Protein AF-A0AAD7GDV1-F1 (afdb_monomer_lite)

Organism: Mycena rosella (NCBI:txid1033263)

Radius of gyration: 35.25 Å; chains: 1; bounding box: 110×47×70 Å

pLDDT: mean 87.68, std 15.98, range [43.72, 98.62]

Sequence (111 aa):
MLRLIFSVLLALNVARAATFNVAVTTVGRVVPSTLYGMMYEDIGSGDGGLYGELLQNRAFQQVTAGTTAALNAWSALGTTSHISVVKSSTPVSTALPNSLSLAIGFVNSGY

Structure (mmCIF, N/CA/C/O backbone):
data_AF-A0AAD7GDV1-F1
#
_entry.id   AF-A0AAD7GDV1-F1
#
loop_
_atom_site.group_PDB
_atom_site.id
_atom_site.type_symbol
_atom_site.label_atom_id
_atom_site.label_alt_id
_atom_site.label_comp_id
_atom_site.label_asym_id
_atom_site.label_entity_id
_atom_site.label_seq_id
_atom_site.pdbx_PDB_ins_code
_atom_site.Cartn_x
_atom_site.Cartn_y
_atom_site.Cartn_z
_atom_site.occupancy
_atom_site.B_iso_or_equiv
_atom_site.auth_seq_id
_atom_site.auth_comp_id
_atom_site.auth_asym_id
_atom_site.auth_atom_id
_atom_site.pdbx_PDB_model_num
ATOM 1 N N . MET A 1 1 ? 73.480 30.998 -3.212 1.00 51.81 1 MET A N 1
ATOM 2 C CA . MET A 1 1 ? 72.815 30.749 -4.515 1.00 51.81 1 MET A CA 1
ATOM 3 C C . MET A 1 1 ? 72.158 29.358 -4.617 1.00 51.81 1 MET A C 1
ATOM 5 O O . MET A 1 1 ? 71.908 28.895 -5.715 1.00 51.81 1 MET A O 1
ATOM 9 N N . LEU A 1 2 ? 71.796 28.707 -3.496 1.00 45.56 2 LEU A N 1
ATOM 10 C CA . LEU A 1 2 ? 71.197 27.355 -3.483 1.00 45.56 2 LEU A CA 1
ATOM 11 C C . LEU A 1 2 ? 69.652 27.355 -3.415 1.00 45.56 2 LEU A C 1
ATOM 13 O O . LEU A 1 2 ? 69.016 26.314 -3.480 1.00 45.56 2 LEU A O 1
ATOM 17 N N . ARG A 1 3 ? 69.027 28.534 -3.307 1.00 50.34 3 ARG A N 1
ATOM 18 C CA . ARG A 1 3 ? 67.566 28.689 -3.177 1.00 50.34 3 ARG A CA 1
ATOM 19 C C . ARG A 1 3 ? 66.819 28.833 -4.508 1.00 50.34 3 ARG A C 1
ATOM 21 O O . ARG A 1 3 ? 65.600 28.893 -4.494 1.00 50.34 3 ARG A O 1
ATOM 28 N N . LEU A 1 4 ? 67.531 28.881 -5.637 1.00 43.72 4 LEU A N 1
ATOM 29 C CA . LEU A 1 4 ? 66.925 29.108 -6.956 1.00 43.72 4 LEU A CA 1
ATOM 30 C C . LEU A 1 4 ? 66.664 27.816 -7.750 1.00 43.72 4 LEU A C 1
ATOM 32 O O . LEU A 1 4 ? 65.905 27.839 -8.708 1.00 43.72 4 LEU A O 1
ATOM 36 N N . ILE A 1 5 ? 67.266 26.691 -7.348 1.00 51.12 5 ILE A N 1
ATOM 37 C CA . ILE A 1 5 ? 67.140 25.412 -8.069 1.00 51.12 5 ILE A CA 1
ATOM 38 C C . ILE A 1 5 ? 65.869 24.653 -7.643 1.00 51.12 5 ILE A C 1
ATOM 40 O O . ILE A 1 5 ? 65.293 23.918 -8.436 1.00 51.12 5 ILE A O 1
ATOM 44 N N . PHE A 1 6 ? 65.372 24.878 -6.422 1.00 45.31 6 PHE A N 1
ATOM 45 C CA . PHE A 1 6 ? 64.206 24.156 -5.894 1.00 45.31 6 PHE A CA 1
ATOM 46 C C . PHE A 1 6 ? 62.854 24.643 -6.445 1.00 45.31 6 PHE A C 1
ATOM 48 O O . PHE A 1 6 ? 61.876 23.905 -6.392 1.00 45.31 6 PHE A O 1
ATOM 55 N N . SER A 1 7 ? 62.788 25.855 -7.008 1.00 48.84 7 SER A N 1
ATOM 56 C CA . SER A 1 7 ? 61.536 26.432 -7.531 1.00 48.84 7 SER A CA 1
ATOM 57 C C . SER A 1 7 ? 61.259 26.099 -9.002 1.00 48.84 7 SER A C 1
ATOM 59 O O . SER A 1 7 ? 60.180 26.408 -9.494 1.00 48.84 7 SER A O 1
ATOM 61 N N . VAL A 1 8 ? 62.197 25.450 -9.703 1.00 49.34 8 VAL A N 1
ATOM 62 C CA . VAL A 1 8 ? 62.025 24.997 -11.103 1.00 49.34 8 VAL A CA 1
ATOM 63 C C . VAL A 1 8 ? 61.609 23.517 -11.162 1.00 49.34 8 VAL A C 1
ATOM 65 O O . VAL A 1 8 ? 61.648 22.880 -12.206 1.00 49.34 8 VAL A O 1
ATOM 68 N N . LEU A 1 9 ? 61.175 22.948 -10.034 1.00 49.38 9 LEU A N 1
ATOM 69 C CA . LEU A 1 9 ? 60.612 21.598 -9.971 1.00 49.38 9 LEU A CA 1
ATOM 70 C C . LEU A 1 9 ? 59.128 21.608 -9.584 1.00 49.38 9 LEU A C 1
ATOM 72 O O . LEU A 1 9 ? 58.637 20.665 -8.970 1.00 49.38 9 LEU A O 1
ATOM 76 N N . LEU A 1 10 ? 58.403 22.679 -9.923 1.00 57.75 10 LEU A N 1
ATOM 77 C CA . LEU A 1 10 ? 56.954 22.724 -9.767 1.00 57.75 10 LEU A CA 1
ATOM 78 C C . LEU A 1 10 ? 56.268 22.822 -11.133 1.00 57.75 10 LEU A C 1
ATOM 80 O O . LEU A 1 10 ? 56.414 23.804 -11.851 1.00 57.75 10 LEU A O 1
ATOM 84 N N . ALA A 1 11 ? 55.472 21.786 -11.401 1.00 58.41 11 ALA A N 1
ATOM 85 C CA . ALA A 1 11 ? 54.415 21.680 -12.405 1.00 58.41 11 ALA A CA 1
ATOM 86 C C . ALA A 1 11 ? 54.823 21.433 -13.869 1.00 58.41 11 ALA A C 1
ATOM 88 O O . ALA A 1 11 ? 54.784 22.326 -14.704 1.00 58.41 11 ALA A O 1
ATOM 89 N N . LEU A 1 12 ? 55.003 20.152 -14.212 1.00 55.91 12 LEU A N 1
ATOM 90 C CA . LEU A 1 12 ? 54.556 19.608 -15.502 1.00 55.91 12 LEU A CA 1
ATOM 91 C C . LEU A 1 12 ? 53.833 18.272 -15.271 1.00 55.91 12 LEU A C 1
ATOM 93 O O . LEU A 1 12 ? 54.294 17.206 -15.664 1.00 55.91 12 LEU A O 1
ATOM 97 N N . ASN A 1 13 ? 52.662 18.329 -14.634 1.00 60.47 13 ASN A N 1
ATOM 98 C CA . ASN A 1 13 ? 51.653 17.288 -14.829 1.00 60.47 13 ASN A CA 1
ATOM 99 C C . ASN A 1 13 ? 50.907 17.619 -16.123 1.00 60.47 13 ASN A C 1
ATOM 101 O O . ASN A 1 13 ? 49.832 18.216 -16.101 1.00 60.47 13 ASN A O 1
ATOM 105 N N . VAL A 1 14 ? 51.509 17.289 -17.265 1.00 64.56 14 VAL A N 1
ATOM 106 C CA . VAL A 1 14 ? 50.799 17.352 -18.545 1.00 64.56 14 VAL A CA 1
ATOM 107 C C . VAL A 1 14 ? 49.804 16.198 -18.550 1.00 64.56 14 VAL A C 1
ATOM 109 O O . VAL A 1 14 ? 50.184 15.046 -18.757 1.00 64.56 14 VAL A O 1
ATOM 112 N N . ALA A 1 15 ? 48.531 16.490 -18.281 1.00 67.56 15 ALA A N 1
ATOM 113 C CA . ALA A 1 15 ? 47.462 15.528 -18.499 1.00 67.56 15 ALA A CA 1
ATOM 114 C C . ALA A 1 15 ? 47.490 15.122 -19.981 1.00 67.56 15 ALA A C 1
ATOM 116 O O . ALA A 1 15 ? 47.247 15.939 -20.870 1.00 67.56 15 ALA A O 1
ATOM 117 N N . ARG A 1 16 ? 47.858 13.870 -20.264 1.00 69.38 16 ARG A N 1
ATOM 118 C CA . ARG A 1 16 ? 47.875 13.343 -21.630 1.00 69.38 16 ARG A CA 1
ATOM 119 C C . ARG A 1 16 ? 46.429 13.124 -22.055 1.00 69.38 16 ARG A C 1
ATOM 121 O O . ARG A 1 16 ? 45.776 12.213 -21.556 1.00 69.38 16 ARG A O 1
ATOM 128 N N . ALA A 1 17 ? 45.937 13.955 -22.969 1.00 73.06 17 ALA A N 1
ATOM 129 C CA . ALA A 1 17 ? 44.666 13.705 -23.630 1.00 73.06 17 ALA A CA 1
ATOM 130 C C . ALA A 1 17 ? 44.782 12.396 -24.426 1.00 73.06 17 ALA A C 1
ATOM 132 O O . ALA A 1 17 ? 45.610 12.279 -25.330 1.00 73.06 17 ALA A O 1
ATOM 133 N N . ALA A 1 18 ? 43.992 11.394 -24.049 1.00 78.25 18 ALA A N 1
ATOM 134 C CA . ALA A 1 18 ? 43.865 10.153 -24.794 1.00 78.25 18 ALA A CA 1
ATOM 135 C C . ALA A 1 18 ? 42.638 10.263 -25.698 1.00 78.25 18 ALA A C 1
ATOM 137 O O . ALA A 1 18 ? 41.524 10.477 -25.221 1.00 78.25 18 ALA A O 1
ATOM 138 N N . THR A 1 19 ? 42.843 10.119 -27.003 1.00 83.44 19 THR A N 1
ATOM 139 C CA . THR A 1 19 ? 41.747 10.102 -27.971 1.00 83.44 19 THR A CA 1
ATOM 140 C C . THR A 1 19 ? 41.296 8.661 -28.180 1.00 83.44 19 THR A C 1
ATOM 142 O O . THR A 1 19 ? 42.083 7.827 -28.627 1.00 83.44 19 THR A O 1
ATOM 145 N N . PHE A 1 20 ? 40.032 8.360 -27.872 1.00 87.56 20 PHE A N 1
ATOM 146 C CA . PHE A 1 20 ? 39.416 7.070 -28.182 1.00 87.56 20 PHE A CA 1
ATOM 147 C C . PHE A 1 20 ? 38.575 7.202 -29.454 1.00 87.56 20 PHE A C 1
ATOM 149 O O . PHE A 1 20 ? 37.444 7.682 -29.424 1.00 87.56 20 PHE A O 1
ATOM 156 N N . ASN A 1 21 ? 39.159 6.812 -30.587 1.00 88.50 21 ASN A N 1
ATOM 157 C CA . ASN A 1 21 ? 38.484 6.841 -31.880 1.00 88.50 21 ASN A CA 1
ATOM 158 C C . ASN A 1 21 ? 37.758 5.514 -32.118 1.00 88.50 21 ASN A C 1
ATOM 160 O O . ASN A 1 21 ? 38.398 4.466 -32.207 1.00 88.50 21 ASN A O 1
ATOM 164 N N . VAL A 1 22 ? 36.434 5.562 -32.270 1.00 89.12 22 VAL A N 1
ATOM 165 C CA . VAL A 1 22 ? 35.626 4.405 -32.680 1.00 89.12 22 VAL A CA 1
ATOM 166 C C . VAL A 1 22 ? 35.361 4.507 -34.177 1.00 89.12 22 VAL A C 1
ATOM 168 O O . VAL A 1 22 ? 34.606 5.367 -34.622 1.00 89.12 22 VAL A O 1
ATOM 171 N N . ALA A 1 23 ? 35.987 3.634 -34.963 1.00 86.69 23 ALA A N 1
ATOM 172 C CA . ALA A 1 23 ? 35.716 3.529 -36.392 1.00 86.69 23 ALA A CA 1
ATOM 173 C C . ALA A 1 23 ? 34.533 2.578 -36.627 1.00 86.69 23 ALA A C 1
ATOM 175 O O . ALA A 1 23 ? 34.630 1.380 -36.367 1.00 86.69 23 ALA A O 1
ATOM 176 N N . VAL A 1 24 ? 33.419 3.108 -37.134 1.00 88.25 24 VAL A N 1
ATOM 177 C CA . VAL A 1 24 ? 32.232 2.323 -37.506 1.00 88.25 24 VAL A CA 1
ATOM 178 C C . VAL A 1 24 ? 32.225 2.162 -39.023 1.00 88.25 24 VAL A C 1
ATOM 180 O O . VAL A 1 24 ? 31.702 3.003 -39.746 1.00 88.25 24 VAL A O 1
ATOM 183 N N . THR A 1 25 ? 32.870 1.107 -39.519 1.00 88.88 25 THR A N 1
ATOM 184 C CA . THR A 1 25 ? 33.028 0.857 -40.965 1.00 88.88 25 THR A CA 1
ATOM 185 C C . THR A 1 25 ? 32.044 -0.175 -41.516 1.00 88.88 25 THR A C 1
ATOM 187 O O . THR A 1 25 ? 31.943 -0.339 -42.728 1.00 88.88 25 THR A O 1
ATOM 190 N N . THR A 1 26 ? 31.303 -0.864 -40.643 1.00 90.38 26 THR A N 1
ATOM 191 C CA . THR A 1 26 ? 30.277 -1.856 -40.996 1.00 90.38 26 THR A CA 1
ATOM 192 C C . THR A 1 26 ? 29.127 -1.818 -39.989 1.00 90.38 26 THR A C 1
ATOM 194 O O . THR A 1 26 ? 29.306 -1.397 -38.843 1.00 9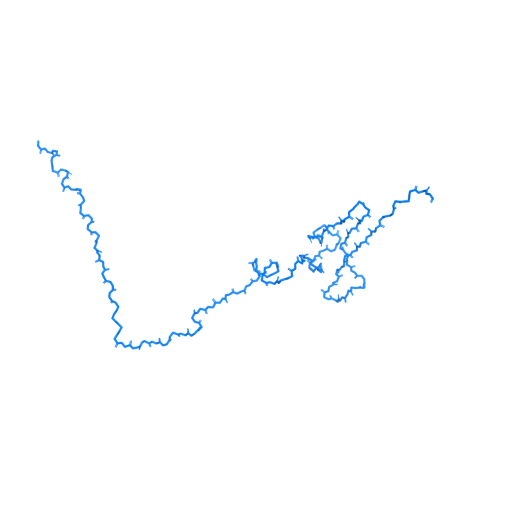0.38 26 THR A O 1
ATOM 197 N N . VAL A 1 27 ? 27.932 -2.244 -40.412 1.00 88.56 27 VAL A N 1
ATOM 198 C CA . VAL A 1 27 ? 26.778 -2.376 -39.511 1.00 88.56 27 VAL A CA 1
ATOM 199 C C . VAL A 1 27 ? 27.046 -3.510 -38.521 1.00 88.56 27 VAL A C 1
ATOM 201 O O . VAL A 1 27 ? 27.320 -4.641 -38.916 1.00 88.56 27 VAL A O 1
ATOM 204 N N . GLY A 1 28 ? 26.977 -3.183 -37.229 1.00 86.75 28 GLY A N 1
ATOM 205 C CA . GLY A 1 28 ? 27.098 -4.144 -36.138 1.00 86.75 28 GLY A CA 1
ATOM 206 C C . GLY A 1 28 ? 25.837 -4.991 -35.941 1.00 86.75 28 GLY A C 1
ATOM 207 O O . GLY A 1 28 ? 24.930 -5.029 -36.769 1.00 86.75 28 G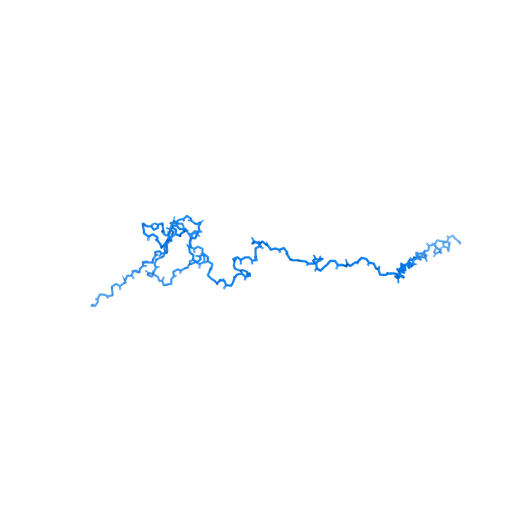LY A O 1
ATOM 208 N N . ARG A 1 29 ? 25.758 -5.688 -34.807 1.00 92.25 29 ARG A N 1
ATOM 209 C CA . ARG A 1 29 ? 24.577 -6.492 -34.459 1.00 92.25 29 ARG A CA 1
ATOM 210 C C . ARG A 1 29 ? 23.383 -5.586 -34.164 1.00 92.25 29 ARG A C 1
ATOM 212 O O . ARG A 1 29 ? 23.542 -4.523 -33.571 1.00 92.25 29 ARG A O 1
ATOM 219 N N . VAL A 1 30 ? 22.188 -6.048 -34.529 1.00 94.75 30 VAL A N 1
ATOM 220 C CA . VAL A 1 30 ? 20.939 -5.385 -34.139 1.00 94.75 30 VAL A CA 1
ATOM 221 C C . VAL A 1 30 ? 20.868 -5.345 -32.616 1.00 94.75 30 VAL A C 1
ATOM 223 O O . VAL A 1 30 ? 20.996 -6.377 -31.953 1.00 94.75 30 VAL A O 1
ATOM 226 N N . VAL A 1 31 ? 20.678 -4.148 -32.069 1.00 95.38 31 VAL A N 1
ATOM 227 C CA . VAL A 1 31 ? 20.409 -3.967 -30.645 1.00 95.38 31 VAL A CA 1
ATOM 228 C C . VAL A 1 31 ? 19.015 -4.530 -30.356 1.00 95.38 31 VAL A C 1
ATOM 230 O O . VAL A 1 31 ? 18.063 -4.115 -31.022 1.00 95.38 31 VAL A O 1
ATOM 233 N N . PRO A 1 32 ? 18.861 -5.475 -29.409 1.00 97.44 32 PRO A N 1
ATOM 234 C CA . PRO A 1 32 ? 17.551 -6.027 -29.087 1.00 97.44 32 PRO A CA 1
ATOM 235 C C . PRO A 1 32 ? 16.574 -4.929 -28.655 1.00 97.44 32 PRO A C 1
ATOM 237 O O . PRO A 1 32 ? 16.929 -4.061 -27.859 1.00 97.44 32 PRO A O 1
ATOM 240 N N . SER A 1 33 ? 15.321 -4.997 -29.113 1.00 97.38 33 SER A N 1
ATOM 241 C CA . SER A 1 33 ? 14.264 -4.068 -28.678 1.00 97.38 33 SER A CA 1
ATOM 242 C C . SER A 1 33 ? 13.976 -4.159 -27.175 1.00 97.38 33 SER A C 1
ATOM 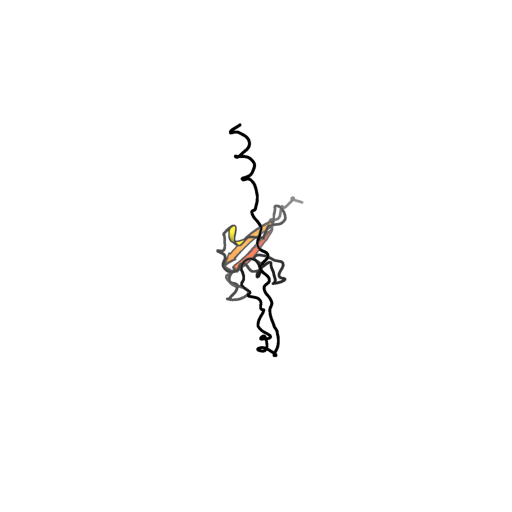244 O O . SER A 1 33 ? 13.464 -3.216 -26.584 1.00 97.38 33 SER A O 1
ATOM 246 N N . THR A 1 34 ? 14.349 -5.276 -26.550 1.00 97.44 34 THR A N 1
ATOM 247 C CA . THR A 1 34 ? 14.209 -5.554 -25.117 1.00 97.44 34 THR A CA 1
ATOM 248 C C . THR A 1 34 ? 15.426 -5.130 -24.293 1.00 97.44 34 THR A C 1
ATOM 250 O O . THR A 1 34 ? 15.581 -5.594 -23.167 1.00 97.44 34 THR A O 1
ATOM 253 N N . LEU A 1 35 ? 16.335 -4.314 -24.842 1.00 97.81 35 LEU A N 1
ATOM 254 C CA . LEU A 1 35 ? 17.540 -3.884 -24.124 1.00 97.81 35 LEU A CA 1
ATOM 255 C C . LEU A 1 35 ? 17.211 -3.137 -22.818 1.00 97.81 35 LEU A C 1
ATOM 257 O O . LEU A 1 35 ? 17.956 -3.249 -21.848 1.00 97.81 35 LEU A O 1
ATOM 261 N N . TYR A 1 36 ? 16.096 -2.406 -22.790 1.00 97.81 36 TYR A N 1
ATOM 262 C CA . TYR A 1 36 ? 15.624 -1.681 -21.615 1.00 97.81 36 TYR A CA 1
ATOM 263 C C . TYR A 1 36 ? 14.259 -2.208 -21.178 1.00 97.81 36 TYR A C 1
ATOM 265 O O . TYR A 1 36 ? 13.386 -2.466 -22.006 1.00 97.81 36 TYR A O 1
ATOM 273 N N . GLY A 1 37 ? 14.073 -2.335 -19.868 1.00 97.62 37 GLY A N 1
ATOM 274 C CA . GLY A 1 37 ? 12.828 -2.775 -19.253 1.00 97.62 37 GLY A CA 1
ATOM 275 C C . GLY A 1 37 ? 12.695 -2.235 -17.835 1.00 97.62 37 GLY A C 1
ATOM 276 O O . GLY A 1 37 ? 13.603 -1.583 -17.319 1.00 97.62 37 GLY A O 1
ATOM 277 N N . MET A 1 38 ? 11.553 -2.512 -17.213 1.00 97.06 38 MET A N 1
ATOM 278 C CA . MET A 1 38 ? 11.275 -2.154 -15.824 1.00 97.06 38 MET A CA 1
ATOM 279 C C . MET A 1 38 ? 11.114 -3.427 -14.999 1.00 97.06 38 MET A C 1
ATOM 281 O O . MET A 1 38 ? 10.495 -4.388 -15.455 1.00 97.06 38 MET A O 1
ATOM 285 N N . MET A 1 39 ? 11.660 -3.416 -13.788 1.00 97.00 39 MET A N 1
ATOM 286 C CA . MET A 1 39 ? 11.350 -4.404 -12.762 1.00 97.00 39 MET A CA 1
ATOM 287 C C . MET A 1 39 ? 10.302 -3.796 -11.831 1.00 97.00 39 MET A C 1
ATOM 289 O O . MET A 1 39 ? 10.384 -2.611 -11.509 1.00 97.00 39 MET A O 1
ATOM 293 N N . TYR A 1 40 ? 9.307 -4.593 -11.447 1.00 97.19 40 TYR A N 1
ATOM 294 C CA . TYR A 1 40 ? 8.261 -4.172 -10.529 1.00 97.19 40 TYR A CA 1
ATOM 295 C C . TYR A 1 40 ? 8.081 -5.206 -9.421 1.00 97.19 40 TYR A C 1
ATOM 297 O O . TYR A 1 40 ? 7.892 -6.393 -9.692 1.00 97.19 40 TYR A O 1
ATOM 305 N N . GLU A 1 41 ? 8.099 -4.722 -8.187 1.00 97.38 41 GLU A N 1
ATOM 306 C CA . GLU A 1 41 ? 7.654 -5.424 -6.992 1.00 97.38 41 GLU A CA 1
ATOM 307 C C . GLU A 1 41 ? 6.982 -4.427 -6.044 1.00 97.38 41 GLU A C 1
ATOM 309 O O . GLU A 1 41 ? 7.210 -3.214 -6.131 1.00 97.38 41 GLU A O 1
ATOM 314 N N . ASP A 1 42 ? 6.173 -4.933 -5.115 1.00 96.12 42 ASP A N 1
ATOM 315 C CA . ASP A 1 42 ? 5.611 -4.085 -4.070 1.00 96.12 42 ASP A CA 1
ATOM 316 C C . ASP A 1 42 ? 6.635 -3.834 -2.953 1.00 96.12 42 ASP A C 1
ATOM 318 O O .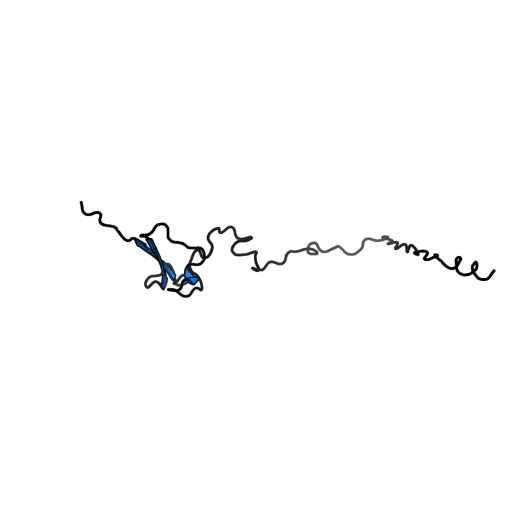 ASP A 1 42 ? 6.651 -4.499 -1.918 1.00 96.12 42 ASP A O 1
ATOM 322 N N . ILE A 1 43 ? 7.507 -2.853 -3.188 1.00 93.25 43 ILE A N 1
ATOM 323 C CA . ILE A 1 43 ? 8.342 -2.215 -2.168 1.00 93.25 43 ILE A CA 1
ATOM 324 C C . ILE A 1 43 ? 8.139 -0.705 -2.291 1.00 93.25 43 ILE A C 1
ATOM 326 O O . ILE A 1 43 ? 8.860 -0.008 -3.005 1.00 93.25 43 ILE A O 1
ATOM 330 N N . GLY A 1 44 ? 7.096 -0.199 -1.632 1.00 90.75 44 GLY A N 1
ATOM 331 C CA . GLY A 1 44 ? 6.741 1.224 -1.655 1.00 90.75 44 GLY A CA 1
ATOM 332 C C . GLY A 1 44 ? 6.127 1.701 -2.974 1.00 90.75 44 GLY A C 1
ATOM 333 O O . GLY A 1 44 ? 6.168 2.896 -3.263 1.00 90.75 44 GLY A O 1
ATOM 334 N N . SER A 1 45 ? 5.590 0.788 -3.792 1.00 93.75 45 SER A N 1
ATOM 335 C CA . SER A 1 45 ? 5.020 1.131 -5.101 1.00 93.75 45 SER A CA 1
ATOM 336 C C . SER A 1 45 ? 3.765 0.342 -5.497 1.00 93.75 45 SER A C 1
ATOM 338 O O . SER A 1 45 ? 3.178 0.658 -6.533 1.00 93.75 45 SER A O 1
ATOM 340 N N . GLY A 1 46 ? 3.330 -0.659 -4.724 1.00 96.81 46 GLY A N 1
ATOM 341 C CA . GLY A 1 46 ? 2.063 -1.367 -4.932 1.00 96.81 46 GLY A CA 1
ATOM 342 C C . GLY A 1 46 ? 0.914 -0.683 -4.223 1.00 96.81 46 GLY A C 1
ATOM 343 O O . GLY A 1 46 ? 0.406 0.327 -4.724 1.00 96.81 46 GLY A O 1
ATOM 344 N N . ASP A 1 47 ? 0.505 -1.228 -3.081 1.00 96.81 47 ASP A N 1
ATOM 345 C CA . ASP A 1 47 ? -0.574 -0.657 -2.275 1.00 96.81 47 ASP A CA 1
ATOM 346 C C . ASP A 1 47 ? -0.180 0.739 -1.753 1.00 96.81 47 ASP A C 1
ATOM 348 O O . ASP A 1 47 ? 0.761 0.899 -0.975 1.00 96.81 47 ASP A O 1
ATOM 352 N N . GLY A 1 48 ? -0.904 1.773 -2.198 1.00 95.62 48 GLY A N 1
ATOM 353 C CA . GLY A 1 48 ? -0.574 3.180 -1.929 1.00 95.62 48 GLY A CA 1
ATOM 354 C C . GLY A 1 48 ? 0.417 3.813 -2.917 1.00 95.62 48 GLY A C 1
ATOM 355 O O . GLY A 1 48 ? 0.853 4.942 -2.695 1.00 95.62 48 GLY A O 1
ATOM 356 N N . GLY A 1 49 ? 0.772 3.106 -3.996 1.00 96.00 49 GLY A N 1
ATOM 357 C CA . GLY A 1 49 ? 1.635 3.586 -5.075 1.00 96.00 49 GLY A CA 1
ATOM 358 C C . GLY A 1 49 ? 0.949 3.537 -6.441 1.00 96.00 49 GLY A C 1
ATOM 359 O O . GLY A 1 49 ? 0.008 4.278 -6.710 1.00 96.00 49 GLY A O 1
ATOM 360 N N . LEU A 1 50 ? 1.449 2.677 -7.332 1.00 96.94 50 LEU A N 1
ATOM 361 C CA . LEU A 1 50 ? 0.953 2.511 -8.701 1.00 96.94 50 LEU A CA 1
ATOM 362 C C . LEU A 1 50 ? -0.509 2.040 -8.737 1.00 96.94 50 LEU A C 1
ATOM 364 O O . LEU A 1 50 ? -1.231 2.340 -9.690 1.00 96.94 50 LEU A O 1
ATOM 368 N N . TYR A 1 51 ? -0.955 1.306 -7.715 1.00 97.69 51 TYR A N 1
ATOM 369 C CA . TYR A 1 51 ? -2.347 0.905 -7.584 1.00 97.69 51 TYR A CA 1
ATOM 370 C C . TYR A 1 51 ? -3.189 2.049 -7.001 1.00 97.69 51 TYR A C 1
ATOM 372 O O . TYR A 1 51 ? -3.003 2.447 -5.858 1.00 97.69 51 TYR A O 1
ATOM 380 N N . GLY A 1 52 ? -4.145 2.556 -7.785 1.00 97.75 52 GLY A N 1
ATOM 381 C CA . GLY A 1 52 ? -4.936 3.756 -7.467 1.00 97.75 52 GLY A CA 1
ATOM 382 C C . GLY A 1 52 ? -5.992 3.617 -6.362 1.00 97.75 52 GLY A C 1
ATOM 383 O O . GLY A 1 52 ? -6.919 4.422 -6.316 1.00 97.75 52 GLY A O 1
ATOM 384 N N . GLU A 1 53 ? -5.903 2.601 -5.505 1.00 98.19 53 GLU A N 1
ATOM 385 C CA . GLU A 1 53 ? -6.727 2.524 -4.298 1.00 98.19 53 GLU A CA 1
ATOM 386 C C . GLU A 1 53 ? -6.292 3.595 -3.292 1.00 98.19 53 GLU A C 1
ATOM 388 O O . GLU A 1 53 ? -5.102 3.786 -3.047 1.00 98.19 53 GLU A O 1
ATOM 393 N N . LEU A 1 54 ? -7.265 4.281 -2.693 1.00 98.12 54 LEU A N 1
ATOM 394 C CA . LEU A 1 54 ? -7.011 5.401 -1.784 1.00 98.12 54 LEU A CA 1
ATOM 395 C C . LEU A 1 54 ? -7.164 5.010 -0.312 1.00 98.12 54 LEU A C 1
ATOM 397 O O . LEU A 1 54 ? -6.619 5.681 0.564 1.00 98.12 54 LEU A O 1
ATOM 401 N N . LEU A 1 55 ? -7.912 3.945 -0.023 1.00 98.31 55 LEU A N 1
ATOM 402 C CA . LEU A 1 55 ? -8.132 3.469 1.334 1.00 98.31 55 LEU A CA 1
ATOM 403 C C . LEU A 1 55 ? -7.036 2.477 1.738 1.00 98.31 55 LEU A C 1
ATOM 405 O O . LEU A 1 55 ? -6.995 1.334 1.278 1.00 98.31 55 LEU A O 1
ATOM 409 N N . GLN A 1 56 ? -6.179 2.885 2.673 1.00 98.38 56 GLN A N 1
ATOM 410 C CA . GLN A 1 56 ? -5.281 1.953 3.349 1.00 98.38 56 GLN A CA 1
ATOM 411 C C . GLN A 1 56 ? -6.087 1.047 4.288 1.00 98.38 56 GLN A C 1
ATOM 413 O O . GLN A 1 56 ? -7.041 1.489 4.926 1.00 98.38 56 GLN A O 1
ATOM 418 N N . ASN A 1 57 ? -5.694 -0.229 4.390 1.00 98.38 57 ASN A N 1
ATOM 419 C CA . ASN A 1 57 ? -6.374 -1.205 5.248 1.00 98.38 57 ASN A CA 1
ATOM 420 C C . ASN A 1 57 ? -7.886 -1.313 4.934 1.00 98.38 57 ASN A C 1
ATOM 422 O O . ASN A 1 57 ? -8.721 -1.461 5.826 1.00 98.38 57 ASN A O 1
ATOM 426 N N . ARG A 1 58 ? -8.247 -1.226 3.644 1.00 98.38 58 ARG A N 1
ATOM 427 C CA . ARG A 1 58 ? -9.640 -1.145 3.165 1.00 98.38 58 ARG A CA 1
ATOM 428 C C . ARG A 1 58 ? -10.545 -2.315 3.560 1.00 98.38 58 ARG A C 1
ATOM 430 O O . ARG A 1 58 ? -11.760 -2.172 3.546 1.00 98.38 58 ARG A O 1
ATOM 437 N N . ALA A 1 59 ? -9.961 -3.475 3.861 1.00 98.25 59 ALA A N 1
ATOM 438 C CA . ALA A 1 59 ? -10.699 -4.715 4.100 1.00 98.25 59 ALA A CA 1
ATOM 439 C C . ALA A 1 59 ? -10.184 -5.531 5.298 1.00 98.25 59 ALA A C 1
ATOM 441 O O . ALA A 1 59 ? -10.558 -6.694 5.445 1.00 98.25 59 ALA A O 1
ATOM 442 N N . PHE A 1 60 ? -9.329 -4.952 6.154 1.00 98.44 60 PHE A N 1
ATOM 443 C CA . PHE A 1 60 ? -8.838 -5.616 7.373 1.00 98.44 60 PHE A CA 1
ATOM 444 C C . PHE A 1 60 ? -8.193 -6.988 7.097 1.00 98.44 60 PHE A C 1
ATOM 446 O O . PHE A 1 60 ? -8.390 -7.959 7.834 1.00 98.44 60 PHE A O 1
ATOM 453 N N . GLN A 1 61 ? -7.448 -7.092 5.994 1.00 98.06 61 GLN A N 1
ATOM 454 C CA . GLN A 1 61 ? -6.765 -8.320 5.591 1.00 98.06 61 GLN A CA 1
ATOM 455 C C . GLN A 1 61 ? -5.514 -8.540 6.441 1.00 98.06 61 GLN A C 1
ATOM 457 O O . GLN A 1 61 ? -4.782 -7.598 6.717 1.00 98.06 61 GLN A O 1
ATOM 462 N N . GLN A 1 62 ? -5.256 -9.795 6.826 1.00 96.69 62 GLN A N 1
ATOM 463 C CA . GLN A 1 62 ? -4.040 -10.204 7.549 1.00 96.69 62 GLN A CA 1
ATOM 464 C C . GLN A 1 62 ? -3.764 -9.421 8.850 1.00 96.69 62 GLN A C 1
ATOM 466 O O . GLN A 1 62 ? -2.620 -9.302 9.280 1.00 96.69 62 GLN A O 1
ATOM 471 N N . VAL A 1 63 ? -4.813 -8.921 9.513 1.00 98.06 63 VAL A N 1
ATOM 472 C CA . VAL A 1 63 ? -4.721 -8.296 10.842 1.00 98.06 63 VAL A CA 1
ATOM 473 C C . VAL A 1 63 ? -5.378 -9.158 11.918 1.00 98.06 63 VAL A C 1
ATOM 475 O O . VAL A 1 63 ? -6.334 -9.897 11.659 1.00 98.06 63 VAL A O 1
ATOM 478 N N . THR A 1 64 ? -4.903 -9.015 13.155 1.00 98.38 64 THR A N 1
ATOM 479 C CA . THR A 1 64 ? -5.504 -9.648 14.336 1.00 98.38 64 THR A CA 1
ATOM 480 C C . THR A 1 64 ? -6.673 -8.809 14.846 1.00 98.38 64 THR A C 1
ATOM 482 O O . THR A 1 64 ? -6.472 -7.717 15.381 1.00 98.38 64 THR A O 1
ATOM 485 N N . ALA A 1 65 ? -7.897 -9.321 14.702 1.00 97.75 65 ALA A N 1
ATOM 486 C CA . ALA A 1 65 ? -9.109 -8.683 15.218 1.00 97.75 65 ALA A CA 1
ATOM 487 C C . ALA A 1 65 ? -9.015 -8.372 16.726 1.00 97.75 65 ALA A C 1
ATOM 489 O O . ALA A 1 65 ? -8.339 -9.071 17.480 1.00 97.75 65 ALA A O 1
ATOM 490 N N . GLY A 1 66 ? -9.701 -7.316 17.164 1.00 97.62 66 GLY A N 1
ATOM 491 C CA . GLY A 1 66 ? -9.694 -6.849 18.553 1.00 97.62 66 GLY A CA 1
ATOM 492 C C . GLY A 1 66 ? -8.444 -6.064 18.973 1.00 97.62 66 GLY A C 1
ATOM 493 O O . GLY A 1 66 ? -8.349 -5.668 20.130 1.00 97.62 66 GLY A O 1
ATOM 494 N N . THR 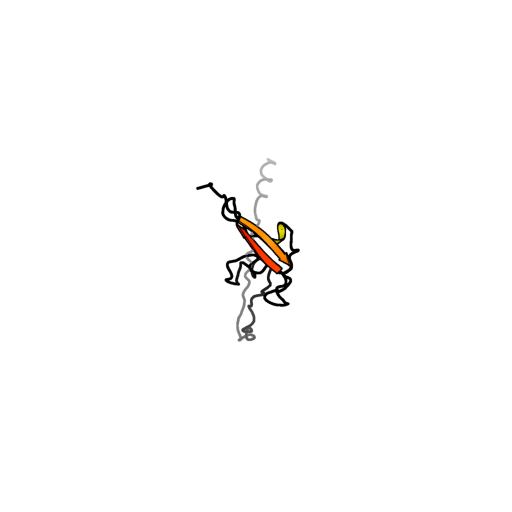A 1 67 ? -7.494 -5.815 18.065 1.00 98.25 67 THR A N 1
ATOM 495 C CA . THR A 1 67 ? -6.281 -5.029 18.349 1.00 98.25 67 THR A CA 1
ATOM 496 C C . THR A 1 67 ? -6.361 -3.623 17.760 1.00 98.25 67 THR A C 1
ATOM 498 O O . THR A 1 67 ? -7.003 -3.406 16.733 1.00 98.25 67 THR A O 1
ATOM 501 N N . THR A 1 68 ? -5.645 -2.665 18.356 1.00 96.81 68 THR A N 1
ATOM 502 C CA . THR A 1 68 ? -5.521 -1.305 17.802 1.00 96.81 68 THR A CA 1
ATOM 503 C C . THR A 1 68 ? -4.844 -1.306 16.430 1.00 96.81 68 THR A C 1
ATOM 505 O O . THR A 1 68 ? -5.221 -0.531 15.560 1.00 96.81 68 THR A O 1
ATOM 508 N N . ALA A 1 69 ? -3.886 -2.212 16.201 1.00 98.12 69 ALA A N 1
ATOM 509 C CA . ALA A 1 69 ? -3.199 -2.336 14.915 1.00 98.12 69 ALA A CA 1
ATOM 510 C C . ALA A 1 69 ? -4.153 -2.718 13.769 1.00 98.12 69 ALA A C 1
ATOM 512 O O . ALA A 1 69 ? -3.957 -2.282 12.637 1.00 98.12 69 ALA A O 1
ATOM 513 N N . ALA A 1 70 ? -5.220 -3.473 14.056 1.00 98.50 70 ALA A N 1
ATOM 514 C CA . ALA A 1 70 ? -6.229 -3.809 13.055 1.00 98.50 70 ALA A CA 1
ATOM 515 C C . ALA A 1 70 ? -7.004 -2.584 12.542 1.00 98.50 70 ALA A C 1
ATOM 517 O O . ALA A 1 70 ? -7.522 -2.621 11.428 1.00 98.50 70 ALA A O 1
ATOM 518 N N . LEU A 1 71 ? -7.045 -1.495 13.316 1.00 98.44 71 LEU A N 1
ATOM 519 C CA . LEU A 1 71 ? -7.649 -0.216 12.940 1.00 98.44 71 LEU A CA 1
ATOM 520 C C . LEU A 1 71 ? -6.659 0.746 12.268 1.00 98.44 71 LEU A C 1
ATOM 522 O O . LEU A 1 71 ? -6.960 1.930 12.157 1.00 98.44 71 LEU A O 1
ATOM 526 N N . ASN A 1 72 ? -5.487 0.287 11.812 1.00 98.50 72 ASN A N 1
ATOM 527 C CA . ASN A 1 72 ? -4.560 1.160 11.088 1.00 98.50 72 ASN A CA 1
ATOM 528 C C . ASN A 1 72 ? -5.289 1.915 9.958 1.00 98.50 72 ASN A C 1
ATOM 530 O O . ASN A 1 72 ? -6.041 1.294 9.209 1.00 98.50 72 ASN A O 1
ATOM 534 N N . ALA A 1 73 ? -5.062 3.228 9.857 1.00 98.25 73 ALA A N 1
ATOM 535 C CA . ALA A 1 73 ? -5.737 4.158 8.942 1.00 98.25 73 ALA A CA 1
ATOM 536 C C . ALA A 1 73 ? -7.255 4.380 9.150 1.00 98.25 73 ALA A C 1
ATOM 538 O O . ALA A 1 73 ? -7.871 5.100 8.366 1.00 98.25 73 ALA A O 1
ATOM 539 N N . TRP A 1 74 ? -7.854 3.850 10.222 1.00 98.38 74 TRP A N 1
ATOM 540 C CA . TRP A 1 74 ? -9.257 4.077 10.582 1.00 98.38 74 TRP A CA 1
ATOM 541 C C . TRP A 1 74 ? -9.383 4.792 11.929 1.00 98.38 74 TRP A C 1
ATOM 543 O O . TRP A 1 74 ? -8.724 4.443 12.908 1.00 98.38 74 TRP A O 1
ATOM 553 N N . SER A 1 75 ? -10.281 5.772 12.005 1.00 96.81 75 SER A N 1
ATOM 554 C CA . SER A 1 75 ? -10.620 6.477 13.242 1.00 96.81 75 SER A CA 1
ATOM 555 C C . SER A 1 75 ? -12.127 6.704 13.343 1.00 96.81 75 SER A C 1
ATOM 557 O O . SER A 1 75 ? -12.826 6.843 12.339 1.00 96.81 75 SER A O 1
ATOM 559 N N . ALA A 1 76 ? -12.644 6.693 14.571 1.00 95.69 76 ALA A N 1
ATOM 560 C CA . ALA A 1 76 ? -14.045 6.996 14.831 1.00 95.69 76 ALA A CA 1
ATOM 561 C C . ALA A 1 76 ? -14.274 8.516 14.809 1.00 95.69 76 ALA A C 1
ATOM 563 O O . ALA A 1 76 ? -13.404 9.284 15.225 1.00 95.69 76 ALA A O 1
ATOM 564 N N . LEU A 1 77 ? -15.449 8.946 14.348 1.00 94.44 77 LEU A N 1
ATOM 565 C CA . LEU A 1 77 ? -15.833 10.356 14.298 1.00 94.44 77 LEU A CA 1
ATOM 566 C C . LEU A 1 77 ? -16.863 10.684 15.378 1.00 94.44 77 LEU A C 1
ATOM 568 O O . LEU A 1 77 ? -18.003 10.231 15.320 1.00 94.44 77 LEU A O 1
ATOM 572 N N . GLY A 1 78 ? -16.480 11.560 16.305 1.00 90.38 78 GLY A N 1
ATOM 573 C CA . GLY A 1 78 ? -17.314 11.953 17.439 1.00 90.38 78 GLY A CA 1
ATOM 574 C C . GLY A 1 78 ? -17.024 11.133 18.697 1.00 90.38 78 GLY A C 1
ATOM 575 O O . GLY A 1 78 ? -16.253 10.177 18.687 1.00 90.38 78 GLY A O 1
ATOM 576 N N . THR A 1 79 ? -17.622 11.545 19.814 1.00 87.62 79 THR A N 1
ATOM 577 C CA . THR A 1 79 ? -17.358 10.954 21.139 1.00 87.62 79 THR A CA 1
ATOM 578 C C . THR A 1 79 ? -18.247 9.760 21.468 1.00 87.62 79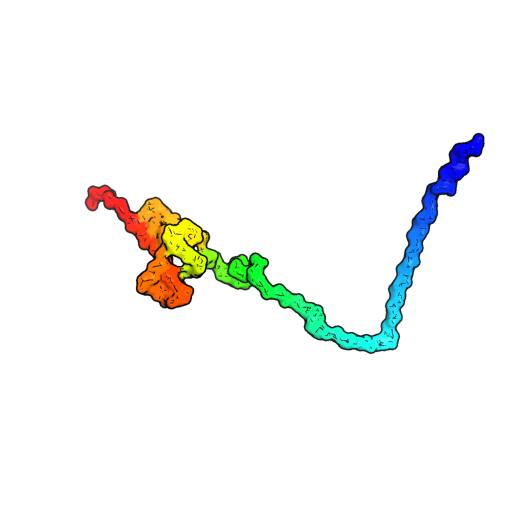 THR A C 1
ATOM 580 O O . THR A 1 79 ? -17.970 9.042 22.422 1.00 87.62 79 THR A O 1
ATOM 583 N N . THR A 1 80 ? -19.314 9.544 20.698 1.00 90.88 80 THR A N 1
ATOM 584 C CA . THR A 1 80 ? -20.279 8.460 20.921 1.00 90.88 80 THR A CA 1
ATOM 585 C C . THR A 1 80 ? -20.081 7.274 19.983 1.00 90.88 80 THR A C 1
ATOM 587 O O . THR A 1 80 ? -20.679 6.220 20.187 1.00 90.88 80 THR A O 1
ATOM 590 N N . SER A 1 81 ? -19.262 7.427 18.944 1.00 93.38 81 SER A N 1
ATOM 591 C CA . SER A 1 81 ? -18.943 6.359 18.005 1.00 93.38 81 SER A CA 1
ATOM 592 C C . SER A 1 81 ? -17.770 5.525 18.507 1.00 93.38 81 SER A C 1
ATOM 594 O O . SER A 1 81 ? -16.700 6.059 18.800 1.00 93.38 81 SER A O 1
ATOM 596 N N . HIS A 1 82 ? -17.943 4.211 18.513 1.00 94.25 82 HIS A N 1
ATOM 597 C CA . HIS A 1 82 ? -16.901 3.246 18.831 1.00 94.25 82 HIS A CA 1
ATOM 598 C C . HIS A 1 82 ? -16.722 2.296 17.653 1.00 94.25 82 HIS A C 1
ATOM 600 O O . HIS A 1 82 ? -17.698 1.726 17.163 1.00 94.25 82 HIS A O 1
ATOM 606 N N . ILE A 1 83 ? -15.476 2.117 17.214 1.00 97.44 83 ILE A N 1
ATOM 607 C CA . ILE A 1 83 ? -15.131 1.165 16.158 1.00 97.44 83 ILE A CA 1
ATOM 608 C C . ILE A 1 83 ? -14.192 0.084 16.677 1.00 97.44 83 ILE A C 1
ATOM 610 O O . ILE A 1 83 ? -13.325 0.344 17.510 1.00 97.44 83 ILE A O 1
ATOM 614 N N . SER A 1 84 ? -14.351 -1.129 16.161 1.00 97.88 84 SER A N 1
ATOM 615 C CA . SER A 1 84 ? -13.412 -2.231 16.365 1.00 97.88 84 SER A CA 1
ATOM 616 C C . SER A 1 84 ? -13.401 -3.144 15.145 1.00 97.88 84 SER A C 1
ATOM 618 O O . SER A 1 84 ? -14.410 -3.301 14.459 1.00 97.88 84 SER A O 1
ATOM 620 N N . VAL A 1 85 ? -12.255 -3.761 14.860 1.00 98.62 85 VAL A N 1
ATOM 621 C CA . VAL A 1 85 ? -12.200 -4.850 13.881 1.00 98.62 85 VAL A CA 1
ATOM 622 C C . VAL A 1 85 ? -12.550 -6.148 14.584 1.00 98.62 85 VAL A C 1
ATOM 624 O O . VAL A 1 85 ? -11.910 -6.508 15.574 1.00 98.62 85 VAL A O 1
ATOM 627 N N . VAL A 1 86 ? -13.537 -6.863 14.056 1.00 98.25 86 VAL A N 1
ATOM 628 C CA . VAL A 1 86 ? -14.007 -8.143 14.593 1.00 98.25 86 VAL A CA 1
ATOM 629 C C . VAL A 1 86 ? -13.787 -9.257 13.580 1.00 98.25 86 VAL A C 1
ATOM 631 O O . VAL A 1 86 ? -13.920 -9.047 12.375 1.00 98.25 86 VAL A O 1
ATOM 634 N N . LYS A 1 87 ? -13.490 -10.463 14.069 1.00 97.69 87 LYS A N 1
ATOM 635 C CA . LYS A 1 87 ? -13.589 -11.675 13.253 1.00 97.69 87 LYS A CA 1
ATOM 636 C C . LYS A 1 87 ? -15.072 -12.007 13.112 1.00 97.69 87 LYS A C 1
ATOM 638 O O . LYS A 1 87 ? -15.716 -12.346 14.103 1.00 97.69 87 LYS A O 1
ATOM 643 N N . SER A 1 88 ? -15.616 -11.857 11.910 1.00 95.12 88 SER A N 1
ATOM 644 C CA . SER A 1 88 ? -17.055 -11.984 11.680 1.00 95.12 88 SER A CA 1
ATOM 645 C C . SER A 1 88 ? -17.500 -13.449 11.717 1.00 95.12 88 SER A C 1
ATOM 647 O O . SER A 1 88 ? -16.829 -14.323 11.167 1.00 95.12 88 SER A O 1
ATOM 649 N N . SER A 1 89 ? -18.647 -13.722 12.345 1.00 94.62 89 SER A N 1
ATOM 650 C CA . SER A 1 89 ? -19.315 -15.032 12.292 1.00 94.62 89 SER A CA 1
ATOM 651 C C . SER A 1 89 ? -20.005 -15.282 10.946 1.00 94.62 89 SER A C 1
ATOM 653 O O . SER A 1 89 ? -20.206 -16.431 10.562 1.00 94.62 89 SER A O 1
ATOM 655 N N . THR A 1 90 ? -20.323 -14.212 10.215 1.00 96.56 90 THR A N 1
ATOM 656 C CA . THR A 1 90 ? -20.882 -14.227 8.857 1.00 96.56 90 THR A CA 1
ATOM 657 C C . THR A 1 90 ? -20.106 -13.223 7.998 1.00 96.56 90 THR A C 1
ATOM 659 O O . THR A 1 90 ? -20.580 -12.105 7.770 1.00 96.56 90 THR A O 1
ATOM 662 N N . PRO A 1 91 ? -18.863 -13.545 7.597 1.00 97.25 91 PRO A N 1
ATOM 663 C CA . PRO A 1 91 ? -18.041 -12.625 6.821 1.00 97.25 91 PRO A CA 1
ATOM 664 C C . PRO A 1 91 ? -18.617 -12.430 5.416 1.00 97.25 91 PRO A C 1
ATOM 666 O O . PRO A 1 91 ? -19.315 -13.297 4.892 1.00 97.25 91 PRO A O 1
ATOM 669 N N . VAL A 1 92 ? -18.273 -11.308 4.776 1.00 97.50 92 VAL A N 1
ATOM 670 C CA . VAL A 1 92 ? -18.677 -11.035 3.384 1.00 97.50 92 VAL A CA 1
ATOM 671 C C . VAL A 1 92 ? -18.143 -12.098 2.417 1.00 97.50 92 VAL A C 1
ATOM 673 O O . VAL A 1 92 ? -18.786 -12.423 1.422 1.00 97.50 92 VAL A O 1
ATOM 676 N N . SER A 1 93 ? -16.971 -12.664 2.717 1.00 98.19 93 SER A N 1
ATOM 677 C CA . SER A 1 93 ? -16.402 -13.811 2.019 1.00 98.19 93 SER A CA 1
ATOM 678 C C . SER A 1 93 ? -15.408 -14.549 2.914 1.00 98.19 93 SER A C 1
ATOM 680 O O . SER A 1 93 ? -14.899 -14.007 3.894 1.00 98.19 93 SER A O 1
ATOM 682 N N . THR A 1 94 ? -15.070 -15.785 2.554 1.00 96.81 94 THR A N 1
ATOM 683 C CA . THR A 1 94 ? -14.045 -16.566 3.264 1.00 96.81 94 THR A CA 1
ATOM 684 C C . THR A 1 94 ? -12.640 -15.965 3.144 1.00 96.81 94 THR A C 1
ATOM 686 O O . THR A 1 94 ? -11.814 -16.182 4.026 1.00 96.81 94 THR A O 1
ATOM 689 N N . ALA A 1 95 ? -12.372 -15.180 2.093 1.00 98.19 95 ALA A N 1
ATOM 690 C CA . ALA A 1 95 ? -11.109 -14.465 1.906 1.00 98.19 95 ALA A CA 1
ATOM 691 C C . ALA A 1 95 ? -10.989 -13.206 2.788 1.00 98.19 95 ALA A C 1
ATOM 693 O O . ALA A 1 95 ? -9.878 -12.747 3.047 1.00 98.19 95 ALA A O 1
ATOM 694 N N . LEU A 1 96 ? -12.116 -12.658 3.261 1.00 98.38 96 LEU A N 1
ATOM 695 C CA . LEU A 1 96 ? -12.195 -11.450 4.089 1.00 98.38 96 LEU A CA 1
ATOM 696 C C . LEU A 1 96 ? -12.898 -11.763 5.424 1.00 98.38 96 LEU A C 1
ATOM 698 O O . LEU A 1 96 ? -14.053 -11.384 5.624 1.00 98.38 96 LEU A O 1
ATOM 702 N N . PRO A 1 97 ? -12.227 -12.471 6.355 1.00 97.94 97 PRO A N 1
ATOM 703 C CA . PRO A 1 97 ? -12.852 -12.956 7.590 1.00 97.94 97 PRO A CA 1
ATOM 704 C C . PRO A 1 97 ? -13.125 -11.856 8.629 1.00 97.94 97 PRO A C 1
ATOM 706 O O . PRO A 1 97 ? -13.854 -12.086 9.596 1.00 97.94 97 PRO A O 1
ATOM 709 N N . ASN A 1 98 ? -12.521 -10.680 8.463 1.00 98.56 98 ASN A N 1
ATOM 710 C CA . ASN A 1 98 ? -12.640 -9.556 9.382 1.00 98.56 98 ASN A CA 1
ATOM 711 C C . ASN A 1 98 ? -13.683 -8.542 8.884 1.00 98.56 98 ASN A C 1
ATOM 713 O O . ASN A 1 98 ? -13.958 -8.431 7.690 1.00 98.56 98 ASN A O 1
ATOM 717 N N . SER A 1 99 ? -14.275 -7.780 9.800 1.00 98.31 99 SER A N 1
ATOM 718 C CA . SER A 1 99 ? -15.220 -6.700 9.487 1.00 98.31 99 SER A CA 1
ATOM 719 C C . SER A 1 99 ? -15.052 -5.534 10.459 1.00 98.31 99 SER A C 1
ATOM 721 O O . SER A 1 99 ? -14.621 -5.734 11.596 1.00 98.31 99 SER A O 1
ATOM 723 N N . LEU A 1 100 ? -15.412 -4.323 10.026 1.00 98.19 100 LEU A N 1
ATOM 724 C CA . LEU A 1 100 ? -15.500 -3.163 10.911 1.00 98.19 100 LEU A CA 1
ATOM 725 C C . LEU A 1 100 ? -16.840 -3.190 11.647 1.00 98.19 100 LEU A C 1
ATOM 727 O O . LEU A 1 100 ? -17.896 -3.110 11.022 1.00 98.19 100 LEU A O 1
ATOM 731 N N . SER A 1 101 ? -16.796 -3.284 12.969 1.00 97.12 101 SER A N 1
ATOM 732 C CA . SER A 1 101 ? -17.956 -3.081 13.829 1.00 97.12 101 SER A CA 1
ATOM 733 C C . SER A 1 101 ? -18.021 -1.613 14.234 1.00 97.12 101 SER A C 1
ATOM 735 O O . SER A 1 101 ? -17.055 -1.094 14.789 1.00 97.12 101 SER A O 1
ATOM 737 N N . LEU A 1 102 ? -19.158 -0.963 13.991 1.00 96.06 102 LEU A N 1
ATOM 738 C CA . LEU A 1 102 ? -19.460 0.396 14.440 1.00 96.06 102 LEU A CA 1
ATOM 739 C C . LEU A 1 102 ? -20.605 0.340 15.455 1.00 96.06 102 LEU A C 1
ATOM 741 O O . LEU A 1 102 ? -21.692 -0.137 15.138 1.00 96.06 102 LEU A O 1
ATOM 745 N N . ALA A 1 103 ? -20.369 0.860 16.654 1.00 94.25 103 ALA A N 1
ATOM 746 C CA . ALA A 1 103 ? -21.389 1.063 17.674 1.00 94.25 103 ALA A CA 1
ATOM 747 C C . ALA A 1 103 ? -21.564 2.562 17.935 1.00 94.25 103 ALA A C 1
ATOM 749 O O . ALA A 1 103 ? -20.580 3.281 18.105 1.00 94.25 103 ALA A O 1
ATOM 750 N N . ILE A 1 104 ? -22.812 3.028 17.975 1.00 92.81 104 ILE A N 1
ATOM 751 C CA . ILE A 1 104 ? -23.153 4.420 18.278 1.00 92.81 104 ILE A CA 1
ATOM 752 C C . ILE A 1 104 ? -23.849 4.462 19.636 1.00 92.81 104 ILE A C 1
ATOM 754 O O . ILE A 1 104 ? -24.919 3.879 19.811 1.00 92.81 104 ILE A O 1
ATOM 758 N N . GLY A 1 105 ? -23.239 5.145 20.599 1.00 85.25 105 GLY A N 1
ATOM 759 C CA . GLY A 1 105 ? -23.887 5.509 21.850 1.00 85.25 105 GLY A CA 1
ATOM 760 C C . GLY A 1 105 ? -24.888 6.643 21.632 1.00 85.25 105 GLY A C 1
ATOM 761 O O . GLY A 1 105 ? -24.640 7.570 20.861 1.00 85.25 105 GLY A O 1
ATOM 762 N N . PHE A 1 106 ? -26.011 6.601 22.340 1.00 77.69 106 PHE A N 1
ATOM 763 C CA . PHE A 1 106 ? -26.944 7.723 22.401 1.00 77.69 106 PHE A CA 1
ATOM 764 C C . PHE A 1 106 ? -26.839 8.385 23.771 1.00 77.69 106 PHE A C 1
ATOM 766 O O . PHE A 1 106 ? -26.861 7.706 24.797 1.00 77.69 106 PHE A O 1
ATOM 773 N N . VAL A 1 107 ? -26.755 9.714 23.788 1.00 68.50 107 VAL A N 1
ATOM 774 C CA . VAL A 1 107 ? -26.998 10.496 25.001 1.00 68.50 107 VAL A CA 1
ATOM 775 C C . VAL A 1 107 ? -28.489 10.803 25.021 1.00 68.50 107 VAL A C 1
ATOM 777 O O . VAL A 1 107 ? -28.977 11.554 24.181 1.00 68.50 107 VAL A O 1
ATOM 780 N N . ASN A 1 108 ? -29.231 10.194 25.945 1.00 66.31 108 ASN A N 1
ATOM 781 C CA . ASN A 1 108 ? -30.616 10.582 26.183 1.00 66.31 108 ASN A CA 1
ATOM 782 C C . ASN A 1 108 ? -30.614 11.889 26.993 1.00 66.31 108 ASN A C 1
ATOM 784 O O . ASN A 1 108 ? -30.233 11.883 28.162 1.00 66.31 108 ASN A O 1
ATOM 788 N N . SER A 1 109 ? -31.010 13.003 26.370 1.00 68.62 109 SER A N 1
ATOM 789 C CA . SER A 1 109 ? -31.116 14.310 27.037 1.00 68.62 109 SER A CA 1
ATOM 790 C C . SER A 1 109 ? -32.383 14.482 27.887 1.00 68.62 109 SER A C 1
ATOM 792 O O . SER A 1 109 ? -32.554 15.540 28.480 1.00 68.62 109 SER A O 1
ATOM 794 N N . GLY A 1 110 ? -33.231 13.455 28.002 1.00 67.75 110 GLY A N 1
ATOM 795 C CA . GLY A 1 110 ? -34.297 13.391 29.001 1.00 67.75 110 GLY A CA 1
ATOM 796 C C . GLY A 1 110 ? -35.440 14.389 28.809 1.00 67.75 110 GLY A C 1
ATOM 797 O O . GLY A 1 110 ? -35.888 14.964 29.800 1.00 67.75 110 GLY A O 1
ATOM 798 N N . TYR A 1 111 ? -35.916 14.573 27.574 1.00 54.56 111 TYR A N 1
ATOM 799 C CA . TYR A 1 111 ? -37.184 15.260 27.292 1.00 54.56 111 TYR A CA 1
ATOM 800 C C . TYR A 1 111 ? -38.248 14.270 26.825 1.00 54.56 111 TYR A C 1
ATOM 802 O O . TYR A 1 111 ? -37.891 13.373 26.026 1.00 54.56 111 TYR A O 1
#

Secondary structure (DSSP, 8-state):
--SSSGGGSS------PPP------S--PPPPTTSS-----SSSSTBTTTB----TTTT-TT--TTSGGGGTT----SSSEEEEEEE-SS-SBTTB-EEEEEEE-------

InterPro domains:
  IPR051563 Glycosyl Hydrolase Family 51 [PTHR31776] (13-104)

Foldseek 3Di:
DPVPPVVVPDDDPPPDDDDDDDDDPDDDDDDDPVPDDDDDDPDVADVVHVPPDDQDLPQLAPDDWPDPVSCVRHDDDDDFKDWTKDQDPDDPDPRRRIDIDIDGDDDDPPD